Protein AF-A0A6G3Z2T0-F1 (afdb_monomer)

Sequence (104 aa):
MGKCSVTSACRIPDCELWPSSSKLNPRVPSSVGLSKFDLRPAGIIQSFKLQDLPLQRGGRFYQETAAYGHFGRTDLDLPWEKTDKTEQLKQAIQGQSSAQPLSV

Mean predicted aligned error: 13.95 Å

Secondary structure (DSSP, 8-state):
--------------S---TT-SS------HHHHHHH---SHHHHHHHHTTTHHHHHTTT-HHHHHHSS-SSS-SSS--TTS--TTHHHHHHHHHHGGG------

Radius of gyration: 23.3 Å; Cα contacts (8 Å, |Δi|>4): 28; chains: 1; bounding box: 66×40×63 Å

Foldseek 3Di:
DDDDDPDDDPPVPDPDDPPPPPDDDPPQPPVLVPVPADPDPVRVCVQQVVVVVCVVVVNCLVVVCVPPHNDDDPVDPGSVNDPPCVVVSVVSRVVVVPPDPDDD

Solvent-accessible surface area (backbone atoms only — not comparable to full-atom values): 7239 Å² total; per-residue (Å²): 141,82,8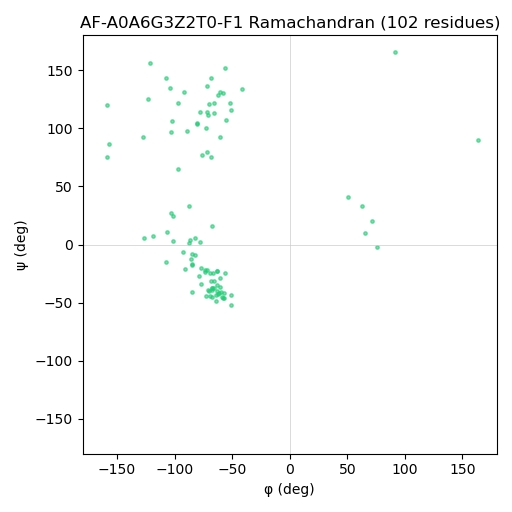5,82,76,94,76,75,82,86,66,75,74,70,94,78,76,81,92,75,74,90,80,76,78,81,84,71,62,73,69,62,62,59,76,78,44,61,82,48,73,70,43,43,38,61,74,55,34,64,72,56,49,28,67,77,51,76,65,44,52,67,62,63,38,73,50,96,53,84,68,96,59,84,90,48,96,51,69,84,80,56,70,81,62,52,62,63,50,52,49,58,58,59,66,63,76,67,74,70,83,86,85,125

Structure (mmCIF, N/CA/C/O backbone):
data_AF-A0A6G3Z2T0-F1
#
_entry.id   AF-A0A6G3Z2T0-F1
#
loop_
_atom_site.group_PDB
_atom_site.id
_atom_site.type_symbol
_atom_site.label_atom_id
_atom_site.label_alt_id
_atom_site.label_comp_id
_atom_site.label_asym_id
_atom_site.label_entity_id
_atom_site.label_seq_id
_atom_site.pdbx_PDB_ins_code
_atom_site.Cartn_x
_atom_site.Cartn_y
_atom_site.Cartn_z
_atom_site.occupancy
_atom_site.B_iso_or_equiv
_atom_site.auth_seq_id
_atom_site.auth_comp_id
_atom_site.auth_asym_id
_atom_site.auth_atom_id
_atom_site.pdbx_PDB_model_num
ATOM 1 N N . MET A 1 1 ? 49.340 27.152 -4.187 1.00 38.84 1 MET A N 1
ATOM 2 C CA . MET A 1 1 ? 49.225 25.757 -3.705 1.00 38.84 1 MET A CA 1
ATOM 3 C C . MET A 1 1 ? 48.872 25.776 -2.219 1.00 38.84 1 MET A C 1
ATOM 5 O O . MET A 1 1 ? 49.765 25.777 -1.383 1.00 38.84 1 MET A O 1
ATOM 9 N N . GLY A 1 2 ? 47.583 25.888 -1.888 1.00 44.91 2 GLY A N 1
ATOM 10 C CA . GLY A 1 2 ? 47.095 25.847 -0.505 1.00 44.91 2 GLY A CA 1
ATOM 11 C C . GLY A 1 2 ? 46.607 24.439 -0.186 1.00 44.91 2 GLY A C 1
ATOM 12 O O . GLY A 1 2 ? 45.770 23.907 -0.908 1.00 44.91 2 GLY A O 1
ATOM 13 N N . LYS A 1 3 ? 47.183 23.809 0.836 1.00 49.25 3 LYS A N 1
ATOM 14 C CA . LYS A 1 3 ? 46.849 22.445 1.252 1.00 49.25 3 LYS A CA 1
ATOM 15 C C . LYS A 1 3 ? 45.538 22.485 2.045 1.00 49.25 3 LYS A C 1
ATOM 17 O O . LYS A 1 3 ? 45.507 23.064 3.125 1.00 49.25 3 LYS A O 1
ATOM 22 N N . CYS A 1 4 ? 44.472 21.879 1.526 1.00 41.91 4 CYS A N 1
ATOM 23 C CA . CYS A 1 4 ? 43.297 21.560 2.336 1.00 41.91 4 CYS A CA 1
ATOM 24 C C . CYS A 1 4 ? 43.662 20.421 3.296 1.00 41.91 4 CYS A C 1
ATOM 26 O O . CYS A 1 4 ? 43.909 19.297 2.860 1.00 41.91 4 CYS A O 1
ATOM 28 N N . SER A 1 5 ? 43.718 20.719 4.595 1.00 51.31 5 SER A N 1
ATOM 29 C CA . SER A 1 5 ? 43.849 19.709 5.646 1.00 51.31 5 SER A CA 1
ATOM 30 C C . SER A 1 5 ? 42.562 18.899 5.761 1.00 51.31 5 SER A C 1
ATOM 32 O O . SER A 1 5 ? 41.493 19.436 6.051 1.00 51.31 5 SER A O 1
ATOM 34 N N . VAL A 1 6 ? 42.688 17.590 5.563 1.00 54.78 6 VAL A N 1
ATOM 35 C CA . VAL A 1 6 ? 41.672 16.580 5.868 1.00 54.78 6 VAL A CA 1
ATOM 36 C C . VAL A 1 6 ? 41.582 16.437 7.390 1.00 54.78 6 VAL A C 1
ATOM 38 O O . VAL A 1 6 ? 42.167 15.535 7.970 1.00 54.78 6 VAL A O 1
ATOM 41 N N . THR A 1 7 ? 40.886 17.358 8.053 1.00 52.75 7 THR A N 1
ATOM 42 C CA . THR A 1 7 ? 40.467 17.214 9.457 1.00 52.75 7 THR A CA 1
ATOM 43 C C . THR A 1 7 ? 39.270 18.115 9.720 1.00 52.75 7 THR A C 1
ATOM 45 O O . THR A 1 7 ? 39.410 19.244 10.175 1.00 52.75 7 THR A O 1
ATOM 48 N N . SER A 1 8 ? 38.075 17.611 9.443 1.00 52.28 8 SER A N 1
ATOM 49 C CA . SER A 1 8 ? 36.910 17.921 10.265 1.00 52.28 8 SER A CA 1
ATOM 50 C C . SER A 1 8 ? 35.880 16.832 10.030 1.00 52.28 8 SER A C 1
ATOM 52 O O . SER A 1 8 ? 35.492 16.558 8.896 1.00 52.28 8 SER A O 1
ATOM 54 N N . ALA A 1 9 ? 35.525 16.148 11.108 1.00 46.69 9 ALA A N 1
ATOM 55 C CA . ALA A 1 9 ? 34.569 15.067 11.113 1.00 46.69 9 ALA A CA 1
ATOM 56 C C . ALA A 1 9 ? 33.271 15.511 10.429 1.00 46.69 9 ALA A C 1
ATOM 58 O O . ALA A 1 9 ? 32.605 16.438 10.890 1.00 46.69 9 ALA A O 1
ATOM 59 N N . CYS A 1 10 ? 32.870 14.797 9.378 1.00 43.84 10 CYS A N 1
ATOM 60 C CA . CYS A 1 10 ? 31.464 14.719 9.008 1.00 43.84 10 CYS A CA 1
ATOM 61 C C . CYS A 1 10 ? 30.775 13.921 10.126 1.00 43.84 10 CYS A C 1
ATOM 63 O O . CYS A 1 10 ? 30.541 12.720 10.021 1.00 43.84 10 CYS A O 1
ATOM 65 N N . ARG A 1 11 ? 30.576 14.567 11.278 1.00 51.47 11 ARG A N 1
ATOM 66 C CA . ARG A 1 11 ? 29.734 14.047 12.344 1.00 51.47 11 ARG A CA 1
ATOM 67 C C . ARG A 1 11 ? 28.324 14.222 11.810 1.00 51.47 11 ARG A C 1
ATOM 69 O O . ARG A 1 11 ? 27.821 15.340 11.774 1.00 51.47 11 ARG A O 1
ATOM 76 N N . ILE A 1 12 ? 27.746 13.136 11.308 1.00 54.31 12 ILE A N 1
ATOM 77 C CA . ILE A 1 12 ? 26.308 13.065 11.063 1.00 54.31 12 ILE A CA 1
ATOM 78 C C . ILE A 1 12 ? 25.659 13.513 12.381 1.00 54.31 12 ILE A C 1
ATOM 80 O O . ILE A 1 12 ? 25.941 12.881 13.404 1.00 54.31 12 ILE A O 1
ATOM 84 N N . PRO A 1 13 ? 24.919 14.636 12.422 1.00 52.88 13 PRO A N 1
ATOM 85 C CA . PRO A 1 13 ? 24.202 14.993 13.628 1.00 52.88 13 PRO A CA 1
ATOM 86 C C . PRO A 1 13 ? 23.218 13.863 13.923 1.00 52.88 13 PRO A C 1
ATOM 88 O O . PRO A 1 13 ? 22.537 13.365 13.025 1.00 52.88 13 PRO A O 1
ATOM 91 N N . ASP A 1 14 ? 23.247 13.431 15.179 1.00 48.34 14 ASP A N 1
ATOM 92 C CA . ASP A 1 14 ? 22.368 12.432 15.764 1.00 48.34 14 ASP A CA 1
ATOM 93 C C . ASP A 1 14 ? 20.927 12.651 15.278 1.00 48.34 14 ASP A C 1
ATOM 95 O O . ASP A 1 14 ? 20.449 13.787 15.239 1.00 48.34 14 ASP A O 1
ATOM 99 N N . CYS A 1 15 ? 20.244 11.580 14.868 1.00 47.09 15 CYS A N 1
ATOM 100 C CA . CYS A 1 15 ? 18.880 11.607 14.316 1.00 47.09 15 CYS A CA 1
ATOM 101 C C . CYS A 1 15 ? 17.808 12.017 15.347 1.00 47.09 15 CYS A C 1
ATOM 103 O O . CYS A 1 15 ? 16.614 11.811 15.130 1.00 47.09 15 CYS A O 1
ATOM 105 N N . GLU A 1 16 ? 18.212 12.603 16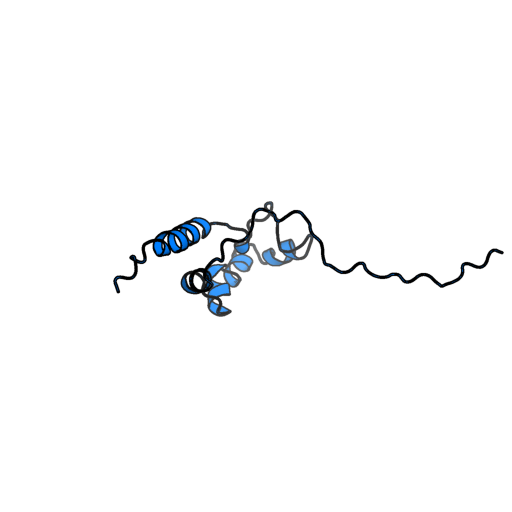.465 1.00 57.88 16 GLU A N 1
ATOM 106 C CA . GLU A 1 16 ? 17.339 13.086 17.511 1.00 57.88 16 GLU A CA 1
ATOM 107 C C . GLU A 1 16 ? 17.224 14.599 17.413 1.00 57.88 16 GLU A C 1
ATOM 109 O O . GLU A 1 16 ? 18.082 15.335 17.887 1.00 57.88 16 GLU A O 1
ATOM 114 N N . LEU A 1 17 ? 16.152 15.049 16.759 1.00 50.62 17 LEU A N 1
ATOM 115 C CA . LEU A 1 17 ? 15.266 16.130 17.209 1.00 50.62 17 LEU A CA 1
ATOM 116 C C . LEU A 1 17 ? 14.434 16.601 16.013 1.00 50.62 17 LEU A C 1
ATOM 118 O O . LEU A 1 17 ? 14.798 17.529 15.296 1.00 50.62 17 LEU A O 1
ATOM 122 N N . TRP A 1 18 ? 13.268 15.981 15.830 1.00 41.06 18 TRP A N 1
ATOM 123 C CA . TRP A 1 18 ? 12.125 16.635 15.194 1.00 41.06 18 TRP A CA 1
ATOM 124 C C . TRP A 1 18 ? 11.317 17.329 16.305 1.00 41.06 18 TRP A C 1
ATOM 126 O O . TRP A 1 18 ? 10.526 16.667 16.982 1.00 41.06 18 TRP A O 1
ATOM 136 N N . PRO A 1 19 ? 11.483 18.641 16.562 1.00 48.94 19 PRO A N 1
ATOM 137 C CA . PRO A 1 19 ? 10.961 19.274 17.770 1.00 48.94 19 PRO A CA 1
ATOM 138 C C . PRO A 1 19 ? 9.508 19.760 17.609 1.00 48.94 19 PRO A C 1
ATOM 140 O O . PRO A 1 19 ? 9.124 20.773 18.183 1.00 48.94 19 PRO A O 1
ATOM 143 N N . SER A 1 20 ? 8.677 19.065 16.822 1.00 54.94 20 SER A N 1
ATOM 144 C CA . SER A 1 20 ? 7.318 19.532 16.483 1.00 54.94 20 SER A CA 1
ATOM 145 C C . SER A 1 20 ? 6.169 18.616 16.934 1.00 54.94 20 SER A C 1
ATOM 147 O O . SER A 1 20 ? 5.011 18.873 16.615 1.00 54.94 20 SER A O 1
ATOM 149 N N . SER A 1 21 ? 6.424 17.559 17.710 1.00 55.41 21 SER A N 1
ATOM 150 C CA . SER A 1 21 ? 5.348 16.654 18.152 1.00 55.41 21 SER A CA 1
ATOM 151 C C . SER A 1 21 ? 4.832 16.988 19.557 1.00 55.41 21 SER A C 1
ATOM 153 O O . SER A 1 21 ? 4.958 16.203 20.488 1.00 55.41 21 SER A O 1
ATOM 155 N N . SER A 1 22 ? 4.226 18.163 19.736 1.00 52.12 22 SER A N 1
ATOM 156 C CA . SER A 1 22 ? 3.532 18.521 20.989 1.00 52.12 22 SER A CA 1
ATOM 157 C C . SER A 1 22 ? 2.097 17.974 21.074 1.00 52.12 22 SER A C 1
ATOM 159 O O . SER A 1 22 ? 1.370 18.290 22.012 1.00 52.12 22 SER A O 1
ATOM 161 N N . LYS A 1 23 ? 1.661 17.159 20.100 1.00 59.56 23 LYS A N 1
ATOM 162 C CA . LYS A 1 23 ? 0.260 16.708 19.976 1.00 59.56 23 LYS A CA 1
ATOM 163 C C . LYS A 1 23 ? 0.042 15.200 19.875 1.00 59.56 23 LYS A C 1
ATOM 165 O O . LYS A 1 23 ? -1.096 14.787 19.681 1.00 59.56 23 LYS A O 1
ATOM 170 N N . LEU A 1 24 ? 1.066 14.360 20.005 1.00 49.84 24 LEU A N 1
ATOM 171 C CA . LEU A 1 24 ? 0.896 12.930 19.737 1.00 49.84 24 LEU A CA 1
ATOM 172 C C . LEU A 1 24 ? 1.382 12.070 20.898 1.00 49.84 24 LEU A C 1
ATOM 174 O O . LEU A 1 24 ? 2.540 11.673 20.926 1.00 49.84 24 LEU A O 1
ATOM 178 N N . ASN A 1 25 ? 0.467 11.726 21.809 1.00 55.22 25 ASN A N 1
ATOM 179 C CA . ASN A 1 25 ? 0.430 10.363 22.3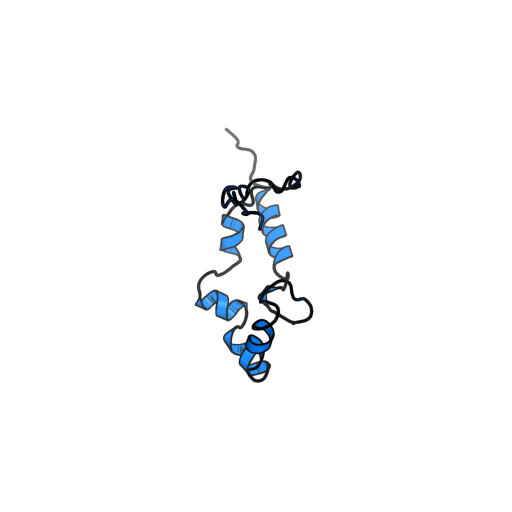42 1.00 55.22 25 ASN A CA 1
ATOM 180 C C . ASN A 1 25 ? -0.934 9.989 22.953 1.00 55.22 25 ASN A C 1
ATOM 182 O O . ASN A 1 25 ? -1.059 9.879 24.174 1.00 55.22 25 ASN A O 1
ATOM 186 N N . PRO A 1 26 ? -1.973 9.711 22.152 1.00 59.69 26 PRO A N 1
ATOM 187 C CA . PRO A 1 26 ? -2.874 8.649 22.549 1.00 59.69 26 PRO A CA 1
ATOM 188 C C . PRO A 1 26 ? -2.126 7.324 22.355 1.00 59.69 26 PRO A C 1
ATOM 190 O O . PRO A 1 26 ? -1.810 6.945 21.226 1.00 59.69 26 PRO A O 1
ATOM 193 N N . ARG A 1 27 ? -1.839 6.614 23.455 1.00 62.09 27 ARG A N 1
ATOM 194 C CA . ARG A 1 27 ? -1.414 5.208 23.402 1.00 62.09 27 ARG A CA 1
ATOM 195 C C . ARG A 1 27 ? -2.560 4.428 22.756 1.00 62.09 27 ARG A C 1
ATOM 197 O O . ARG A 1 27 ? -3.507 4.039 23.432 1.00 62.09 27 ARG A O 1
ATOM 204 N N . VAL A 1 28 ? -2.515 4.256 21.437 1.00 63.81 28 VAL A N 1
ATOM 205 C CA . VAL A 1 28 ? -3.458 3.388 20.733 1.00 63.81 28 VAL A CA 1
ATOM 206 C C . VAL A 1 28 ? -3.173 1.962 21.198 1.00 63.81 28 VAL A C 1
ATOM 208 O O . VAL A 1 28 ? -2.029 1.511 21.079 1.00 63.81 28 VAL A O 1
ATOM 211 N N . PRO A 1 29 ? -4.157 1.251 21.769 1.00 63.41 29 PRO A N 1
ATOM 212 C CA . PRO A 1 29 ? -3.933 -0.114 22.205 1.00 63.41 29 PRO A CA 1
ATOM 213 C C . PRO A 1 29 ? -3.571 -0.976 20.992 1.00 63.41 29 PRO A C 1
ATOM 215 O O . PRO A 1 29 ? -4.269 -0.978 19.976 1.00 63.41 29 PRO A O 1
ATOM 218 N N . SER A 1 30 ? -2.467 -1.718 21.101 1.00 62.25 30 SER A N 1
ATOM 219 C CA . SER A 1 30 ? -1.940 -2.587 20.037 1.00 62.25 30 SER A CA 1
ATOM 220 C C . SER A 1 30 ? -2.958 -3.627 19.550 1.00 62.25 30 SER A C 1
ATOM 222 O O . SER A 1 30 ? -2.908 -4.061 18.400 1.00 62.25 30 SER A O 1
ATOM 224 N N . SER A 1 31 ? -3.929 -3.980 20.395 1.00 61.00 31 SER A N 1
ATOM 225 C CA . SER A 1 31 ? -5.022 -4.906 20.086 1.00 61.00 31 SER A CA 1
ATOM 226 C C . SER A 1 31 ? -6.003 -4.386 19.024 1.00 61.00 31 SER A C 1
ATOM 228 O O . SER A 1 31 ? -6.626 -5.187 18.321 1.00 61.00 31 SER A O 1
ATOM 230 N N . VAL A 1 32 ? -6.124 -3.066 18.841 1.00 68.00 32 VAL A N 1
ATOM 231 C CA . VAL A 1 32 ? -7.035 -2.486 17.838 1.00 68.00 32 VAL A CA 1
ATOM 232 C C . VAL A 1 32 ? -6.525 -2.738 16.418 1.00 68.00 32 VAL A C 1
ATOM 234 O O . VAL A 1 32 ? -7.315 -3.081 15.540 1.00 68.00 32 VAL A O 1
ATOM 237 N N . GLY A 1 33 ? -5.210 -2.646 16.197 1.00 66.25 33 GLY A N 1
ATOM 238 C CA . GLY A 1 33 ? -4.609 -2.856 14.876 1.00 66.25 33 GLY A CA 1
ATOM 239 C C . GLY A 1 33 ? -4.715 -4.302 14.384 1.00 66.25 33 GLY A C 1
ATOM 240 O O . GLY A 1 33 ? -5.013 -4.538 13.219 1.00 66.25 33 GLY A O 1
ATOM 241 N N . LEU A 1 34 ? -4.539 -5.282 15.272 1.00 70.06 34 LEU A N 1
ATOM 242 C CA . LEU A 1 34 ? -4.512 -6.701 14.891 1.00 70.06 34 LEU A CA 1
ATOM 243 C C . LEU A 1 34 ? -5.902 -7.312 14.666 1.00 70.06 34 LEU A C 1
ATOM 245 O O . LEU A 1 34 ? -6.039 -8.258 13.901 1.00 70.06 34 LEU A O 1
ATOM 249 N N . SER A 1 35 ? -6.947 -6.788 15.312 1.00 73.94 35 SER A N 1
ATOM 250 C CA . SER A 1 35 ? -8.303 -7.352 15.197 1.00 73.94 35 SER A CA 1
ATOM 251 C C . SER A 1 35 ? -9.016 -7.003 13.885 1.00 73.94 35 SER A C 1
ATOM 253 O O . SER A 1 35 ? -9.972 -7.678 13.506 1.00 73.94 35 SER A O 1
ATOM 255 N N . LYS A 1 36 ? -8.578 -5.944 13.193 1.00 79.44 36 LYS A N 1
ATOM 256 C CA . LYS A 1 36 ? -9.212 -5.446 11.959 1.00 79.44 36 LYS A CA 1
ATOM 257 C C . LYS A 1 36 ? -8.410 -5.738 10.691 1.00 79.44 36 LYS A C 1
ATOM 259 O O . LYS A 1 36 ? -8.961 -5.636 9.596 1.00 79.44 36 LYS A O 1
ATOM 264 N N . PHE A 1 37 ? -7.137 -6.106 10.821 1.00 85.25 37 PHE A N 1
ATOM 265 C CA . PHE A 1 37 ? -6.239 -6.344 9.696 1.00 85.25 37 PHE A CA 1
ATOM 266 C C . PHE A 1 37 ? -5.652 -7.753 9.760 1.00 85.25 37 PHE A C 1
ATOM 268 O O . PHE A 1 37 ? -5.023 -8.125 10.748 1.00 85.25 37 PHE A O 1
ATOM 275 N N . ASP A 1 38 ? -5.809 -8.522 8.679 1.00 89.38 38 ASP A N 1
ATOM 276 C CA . ASP A 1 38 ? -5.087 -9.783 8.511 1.00 89.38 38 ASP A CA 1
ATOM 277 C C . ASP A 1 38 ? -3.665 -9.486 8.018 1.00 89.38 38 ASP A C 1
ATOM 279 O O . ASP A 1 38 ? -3.453 -9.137 6.856 1.00 89.38 38 ASP A O 1
ATOM 283 N N . LEU A 1 39 ? -2.693 -9.597 8.925 1.00 89.00 39 LEU A N 1
ATOM 284 C CA . LEU A 1 39 ? -1.278 -9.344 8.639 1.00 89.00 39 LEU A CA 1
ATOM 285 C C . LEU A 1 39 ? -0.538 -10.574 8.095 1.00 89.00 39 LEU A C 1
ATOM 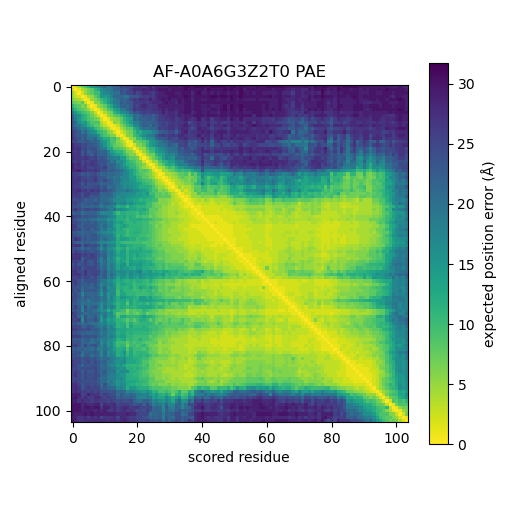287 O O . LEU A 1 39 ? 0.673 -10.518 7.877 1.00 89.00 39 LEU A O 1
ATOM 291 N N . ARG A 1 40 ? -1.225 -11.701 7.865 1.00 92.06 40 ARG A N 1
ATOM 292 C CA . ARG A 1 40 ? -0.607 -12.851 7.195 1.00 92.06 40 ARG A CA 1
ATOM 293 C C . ARG A 1 40 ? -0.327 -12.480 5.736 1.00 92.06 40 ARG A C 1
ATOM 295 O O . ARG A 1 40 ? -1.178 -11.844 5.116 1.00 92.06 40 ARG A O 1
ATOM 302 N N . PRO A 1 41 ? 0.782 -12.937 5.126 1.00 92.81 41 PRO A N 1
ATOM 303 C CA . PRO A 1 41 ? 1.097 -12.617 3.731 1.00 92.81 41 PRO A CA 1
ATOM 304 C C . PRO A 1 41 ? -0.060 -12.901 2.760 1.00 92.81 41 PRO A C 1
ATOM 306 O O . PRO A 1 41 ? -0.396 -12.060 1.930 1.00 92.81 41 PRO A O 1
ATOM 309 N N . ALA A 1 42 ? -0.736 -14.044 2.919 1.00 93.50 42 ALA A N 1
ATOM 310 C CA . ALA A 1 42 ? -1.914 -14.390 2.123 1.00 93.50 42 ALA A CA 1
ATOM 311 C C . ALA A 1 42 ? -3.093 -13.418 2.340 1.00 93.50 42 ALA A C 1
ATOM 313 O O . ALA A 1 42 ? -3.754 -13.025 1.380 1.00 93.50 42 ALA A O 1
ATOM 314 N N . GLY A 1 43 ? -3.325 -12.990 3.585 1.00 92.88 43 GLY A N 1
ATOM 315 C CA . GLY A 1 43 ? -4.369 -12.026 3.939 1.00 92.88 43 GLY A CA 1
ATOM 316 C C . GLY A 1 43 ? -4.098 -10.628 3.384 1.00 92.88 43 GLY A C 1
ATOM 317 O O . GLY A 1 43 ? -5.016 -9.973 2.892 1.00 92.88 43 GLY A O 1
ATOM 318 N N . ILE A 1 44 ? -2.834 -10.199 3.369 1.00 92.75 44 ILE A N 1
ATOM 319 C CA . ILE A 1 44 ? -2.399 -8.932 2.762 1.00 92.75 44 ILE A CA 1
ATOM 320 C C . ILE A 1 44 ? -2.638 -8.957 1.249 1.00 92.75 44 ILE A C 1
ATOM 322 O O . ILE A 1 44 ? -3.238 -8.029 0.703 1.00 92.75 44 ILE A O 1
ATOM 326 N N . ILE A 1 45 ? -2.218 -10.034 0.576 1.00 93.00 45 ILE A N 1
ATOM 327 C CA . ILE A 1 45 ? -2.410 -10.207 -0.870 1.00 93.00 45 ILE A CA 1
ATOM 328 C C . ILE A 1 45 ? -3.893 -10.117 -1.233 1.00 93.00 45 ILE A C 1
ATOM 330 O O . ILE A 1 45 ? -4.243 -9.406 -2.176 1.00 93.00 45 ILE A O 1
ATOM 334 N N . GLN A 1 46 ? -4.752 -10.796 -0.471 1.00 92.69 46 GLN A N 1
ATOM 335 C CA . GLN A 1 46 ? -6.196 -10.781 -0.687 1.00 92.69 46 GLN A CA 1
ATOM 336 C C . GLN A 1 46 ? -6.806 -9.404 -0.391 1.00 92.69 46 GLN A C 1
ATOM 338 O O . GLN A 1 46 ? -7.595 -8.897 -1.186 1.00 92.69 46 GLN A O 1
ATOM 343 N N . SER A 1 47 ? -6.416 -8.777 0.722 1.00 91.56 47 SER A N 1
ATOM 344 C CA . SER A 1 47 ? -6.948 -7.480 1.158 1.00 91.56 47 SER A CA 1
ATOM 345 C C . SER A 1 47 ? -6.698 -6.375 0.135 1.00 91.56 47 SER A C 1
ATOM 347 O O . SER A 1 47 ? -7.578 -5.554 -0.108 1.00 91.56 47 SER A O 1
ATOM 349 N N . PHE A 1 48 ? -5.511 -6.363 -0.473 1.00 92.06 48 PHE A N 1
ATOM 350 C CA . PHE A 1 48 ? -5.123 -5.350 -1.455 1.00 92.06 48 PHE A CA 1
ATOM 351 C C . PHE A 1 48 ? -5.229 -5.830 -2.906 1.00 92.06 48 PHE A C 1
ATOM 353 O O . PHE A 1 48 ? -4.876 -5.078 -3.810 1.00 92.06 48 PHE A O 1
ATOM 360 N N . LYS A 1 49 ? -5.710 -7.059 -3.147 1.00 92.06 49 LYS A N 1
ATOM 361 C CA . LYS A 1 49 ? -5.840 -7.668 -4.484 1.00 92.06 49 LYS A CA 1
ATOM 362 C C . LYS A 1 49 ? -4.553 -7.584 -5.313 1.00 92.06 49 LYS A C 1
ATOM 364 O O . LYS A 1 49 ? -4.577 -7.316 -6.512 1.00 92.06 49 LYS A O 1
ATOM 369 N N . LEU A 1 50 ? -3.409 -7.817 -4.671 1.00 91.25 50 LEU A N 1
ATOM 370 C CA . LEU A 1 50 ? -2.083 -7.603 -5.272 1.00 91.25 50 LEU A CA 1
ATOM 371 C C . LEU A 1 50 ? -1.812 -8.505 -6.486 1.00 91.25 50 LEU A C 1
ATOM 373 O O . LEU A 1 50 ? -0.974 -8.177 -7.325 1.00 91.25 50 LEU A O 1
ATOM 377 N N . GLN A 1 51 ? -2.514 -9.634 -6.579 1.00 90.31 51 GLN A N 1
ATOM 378 C CA . GLN A 1 51 ? -2.445 -10.531 -7.730 1.00 90.31 51 GLN A CA 1
ATOM 379 C C . GLN A 1 51 ? -3.388 -10.090 -8.851 1.00 90.31 51 GLN A C 1
ATOM 381 O O . GLN A 1 51 ? -2.973 -10.092 -10.001 1.00 90.31 51 GLN A O 1
ATOM 386 N N . ASP A 1 52 ? -4.604 -9.638 -8.535 1.00 90.31 52 ASP A N 1
ATOM 387 C CA . ASP A 1 52 ? -5.609 -9.289 -9.548 1.00 90.31 52 ASP A CA 1
ATOM 388 C C . ASP A 1 52 ? -5.347 -7.931 -10.213 1.00 90.31 52 ASP A C 1
ATOM 390 O O . ASP A 1 52 ? -5.627 -7.749 -11.397 1.00 90.31 52 ASP A O 1
ATOM 394 N N . LEU A 1 53 ? -4.797 -6.961 -9.475 1.00 89.62 53 LEU A N 1
ATOM 395 C CA . LEU A 1 53 ? -4.554 -5.603 -9.976 1.00 89.62 53 LEU A CA 1
ATOM 396 C C . LEU A 1 53 ? -3.631 -5.557 -11.209 1.00 89.62 53 LEU A C 1
ATOM 398 O O . LEU A 1 53 ? -3.976 -4.868 -12.175 1.00 89.62 53 LEU A O 1
ATOM 402 N N . PRO A 1 54 ? -2.503 -6.294 -11.249 1.00 88.50 54 PRO A N 1
ATOM 403 C CA . PRO A 1 54 ? -1.709 -6.440 -12.463 1.00 88.50 54 PRO A CA 1
ATOM 404 C C . PRO A 1 54 ? -2.506 -7.009 -13.635 1.00 88.50 54 PRO A C 1
ATOM 406 O O . PRO A 1 54 ? -2.361 -6.501 -14.742 1.00 88.50 54 PRO A O 1
ATOM 409 N N . LEU A 1 55 ? -3.362 -8.015 -13.416 1.00 88.94 55 LEU A N 1
ATOM 410 C CA . LEU A 1 55 ? -4.169 -8.607 -14.488 1.00 88.94 55 LEU A CA 1
ATOM 411 C C . LEU A 1 55 ? -5.158 -7.581 -15.057 1.00 88.94 55 LEU A C 1
ATOM 413 O O . LEU A 1 55 ? -5.276 -7.441 -16.271 1.00 88.94 55 LEU A O 1
ATOM 41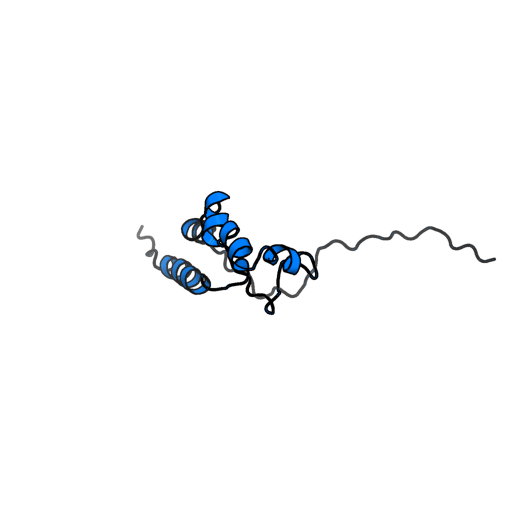7 N N . GLN A 1 56 ? -5.816 -6.813 -14.188 1.00 87.25 56 GLN A N 1
ATOM 418 C CA . GLN A 1 56 ? -6.783 -5.785 -14.587 1.00 87.25 56 GLN A CA 1
ATOM 419 C C . GLN A 1 56 ? -6.136 -4.589 -15.300 1.00 87.25 56 GLN A C 1
ATOM 421 O O . GLN A 1 56 ? -6.758 -3.980 -16.166 1.00 87.25 56 GLN A O 1
ATOM 426 N N . ARG A 1 57 ? -4.887 -4.250 -14.958 1.00 85.75 57 ARG A N 1
ATOM 427 C CA . ARG A 1 57 ? -4.146 -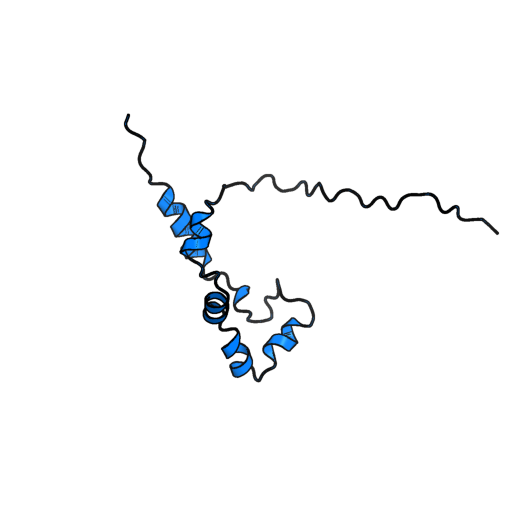3.102 -15.514 1.00 85.75 57 ARG A CA 1
ATOM 428 C C . ARG A 1 57 ? -3.127 -3.494 -16.589 1.00 85.75 57 ARG A C 1
ATOM 430 O O . ARG A 1 57 ? -2.139 -2.790 -16.798 1.00 85.75 57 ARG A O 1
ATOM 437 N N . GLY A 1 58 ? -3.332 -4.632 -17.254 1.00 85.06 58 GLY A N 1
ATOM 438 C CA . GLY A 1 58 ? -2.508 -5.059 -18.392 1.00 85.06 58 GLY A CA 1
ATOM 439 C C . GLY A 1 58 ? -1.032 -5.301 -18.049 1.00 85.06 58 GLY A C 1
ATOM 440 O O . GLY A 1 58 ? -0.150 -5.001 -18.846 1.00 85.06 58 GLY A O 1
ATOM 441 N N . GLY A 1 59 ? -0.747 -5.774 -16.836 1.00 84.94 59 GLY A N 1
ATOM 442 C CA . GLY A 1 59 ? 0.592 -6.103 -16.343 1.00 84.94 59 GLY A CA 1
ATOM 443 C C . GLY A 1 59 ? 1.463 -4.902 -15.962 1.00 84.94 59 GLY A C 1
ATOM 444 O O . GLY A 1 59 ? 2.578 -5.095 -15.481 1.00 84.94 59 GLY A O 1
ATOM 445 N N . ARG A 1 60 ? 0.982 -3.664 -16.134 1.00 85.06 60 ARG A N 1
ATOM 446 C CA . ARG A 1 60 ? 1.805 -2.453 -15.942 1.00 85.06 60 ARG A CA 1
ATOM 447 C C . ARG A 1 60 ? 1.751 -1.844 -14.544 1.00 85.06 60 ARG A C 1
ATOM 449 O O . ARG A 1 60 ? 2.539 -0.957 -14.245 1.00 85.06 60 ARG A O 1
ATOM 456 N N . PHE A 1 61 ? 0.896 -2.359 -13.662 1.00 89.56 61 PHE A N 1
ATOM 457 C CA . PHE A 1 61 ? 0.677 -1.811 -12.318 1.00 89.56 61 PHE A CA 1
ATOM 458 C C . PHE A 1 61 ? 1.973 -1.577 -11.516 1.00 89.56 61 PHE A C 1
ATOM 460 O O . PHE A 1 61 ? 2.223 -0.472 -11.044 1.00 89.56 61 PHE A O 1
ATOM 467 N N . TYR A 1 62 ? 2.843 -2.585 -11.404 1.00 90.56 62 TYR A N 1
ATOM 468 C CA . TYR A 1 62 ? 4.082 -2.446 -10.627 1.00 90.56 62 TYR A CA 1
ATOM 469 C C . TYR A 1 62 ? 5.144 -1.577 -11.315 1.00 90.56 62 TYR A C 1
ATOM 471 O O . TYR A 1 62 ? 5.999 -1.012 -10.634 1.00 90.56 62 TYR A O 1
ATOM 479 N N . GLN A 1 63 ? 5.068 -1.410 -12.641 1.00 90.19 63 GLN A N 1
ATOM 480 C CA . GLN A 1 63 ? 5.981 -0.535 -13.384 1.00 90.19 63 GLN A CA 1
ATOM 481 C C . GLN A 1 63 ? 5.748 0.936 -13.021 1.00 90.19 63 GLN A C 1
ATOM 483 O O . GLN A 1 63 ? 6.705 1.687 -12.868 1.00 90.19 63 GLN A O 1
ATOM 488 N N . GLU A 1 64 ? 4.491 1.331 -12.806 1.00 87.31 64 GLU A N 1
ATOM 489 C CA . GLU A 1 64 ? 4.130 2.704 -12.425 1.00 87.31 64 GLU A CA 1
ATOM 490 C C . GLU A 1 64 ? 4.661 3.089 -11.038 1.00 87.31 64 GLU A C 1
ATOM 492 O O . GLU A 1 64 ? 5.001 4.250 -10.813 1.00 87.31 64 GLU A O 1
ATOM 497 N N . THR A 1 65 ? 4.769 2.112 -10.129 1.00 89.50 65 THR A N 1
ATOM 498 C CA . THR A 1 65 ? 5.311 2.304 -8.771 1.00 89.50 65 THR A CA 1
ATOM 499 C C . THR A 1 65 ? 6.837 2.211 -8.694 1.00 89.50 65 THR A C 1
ATOM 501 O O . THR A 1 65 ? 7.424 2.642 -7.707 1.00 89.50 65 THR A O 1
ATOM 504 N N . ALA A 1 66 ? 7.494 1.654 -9.720 1.00 89.94 66 ALA A N 1
ATOM 505 C CA . ALA A 1 66 ? 8.952 1.515 -9.757 1.00 89.94 66 ALA A CA 1
ATOM 506 C C . ALA A 1 66 ? 9.667 2.863 -9.971 1.00 89.94 66 ALA A C 1
ATOM 508 O O . ALA A 1 66 ? 10.835 3.010 -9.615 1.00 89.94 66 ALA A O 1
ATOM 509 N N . ALA A 1 67 ? 8.960 3.852 -10.526 1.00 88.56 67 ALA A N 1
ATOM 510 C CA . ALA A 1 67 ? 9.424 5.225 -10.654 1.00 88.56 67 ALA A CA 1
ATOM 511 C C . ALA A 1 67 ? 8.682 6.134 -9.664 1.00 88.56 67 ALA A C 1
ATOM 513 O O . ALA A 1 67 ? 7.482 5.983 -9.438 1.00 88.56 67 ALA A O 1
ATOM 514 N N . TYR A 1 68 ? 9.398 7.111 -9.102 1.00 86.12 68 TYR A N 1
ATOM 515 C CA . TYR A 1 68 ? 8.853 8.127 -8.188 1.00 86.12 68 TYR A CA 1
ATOM 516 C C . TYR A 1 68 ? 8.337 7.602 -6.833 1.00 86.12 68 TYR A C 1
ATOM 518 O O . TYR A 1 68 ? 7.760 8.366 -6.066 1.00 86.12 68 TYR A O 1
ATOM 526 N N . GLY A 1 69 ? 8.607 6.333 -6.507 1.00 89.12 69 GLY A N 1
ATOM 527 C CA . GLY A 1 69 ? 8.344 5.740 -5.196 1.00 89.12 69 GLY A CA 1
ATOM 528 C C . GLY A 1 69 ? 6.977 5.062 -5.057 1.00 89.12 69 GLY A C 1
ATOM 529 O O . GLY A 1 69 ? 6.072 5.229 -5.875 1.00 89.12 69 GLY A O 1
ATOM 530 N N . HIS A 1 70 ? 6.850 4.274 -3.984 1.00 91.31 70 HIS A N 1
ATOM 531 C CA . HIS A 1 70 ? 5.690 3.411 -3.723 1.00 91.31 70 HIS A CA 1
ATOM 532 C C . HIS A 1 70 ? 4.571 4.070 -2.897 1.00 91.31 70 HIS A C 1
ATOM 534 O O . HIS A 1 70 ? 3.437 3.591 -2.937 1.00 91.31 70 HIS A O 1
ATOM 540 N N . PHE A 1 71 ? 4.886 5.129 -2.145 1.00 93.12 71 PHE A N 1
ATOM 541 C CA . PHE A 1 71 ? 4.001 5.744 -1.148 1.00 93.12 71 PHE A CA 1
ATOM 542 C C . PHE A 1 71 ? 3.721 7.214 -1.452 1.00 93.12 71 PHE A C 1
ATOM 544 O O . PHE A 1 71 ? 4.535 7.878 -2.096 1.00 93.12 71 PHE A O 1
ATOM 551 N N . GLY A 1 72 ? 2.597 7.728 -0.944 1.00 88.50 72 GLY A N 1
ATOM 552 C CA . GLY A 1 72 ? 2.257 9.154 -0.998 1.00 88.50 72 GLY A CA 1
ATOM 553 C C . GLY A 1 72 ? 1.882 9.660 -2.391 1.00 88.50 72 GLY A C 1
ATOM 554 O O . GLY A 1 72 ? 1.951 10.859 -2.656 1.00 88.50 72 GLY A O 1
ATOM 555 N N . ARG A 1 73 ? 1.504 8.752 -3.294 1.00 88.56 73 ARG A N 1
ATOM 556 C CA . ARG A 1 73 ? 1.075 9.081 -4.654 1.00 88.56 73 ARG A CA 1
ATOM 557 C C . ARG A 1 73 ? -0.441 9.018 -4.743 1.00 88.56 73 ARG A C 1
ATOM 559 O O . ARG A 1 73 ? -1.009 7.935 -4.796 1.00 88.56 73 ARG A O 1
ATOM 566 N N . THR A 1 74 ? -1.079 10.180 -4.815 1.00 86.44 74 THR A N 1
ATOM 567 C CA . THR A 1 74 ? -2.531 10.299 -5.028 1.00 86.44 74 THR A CA 1
ATOM 568 C C . THR A 1 74 ? -2.922 10.274 -6.504 1.00 86.44 74 THR A C 1
ATOM 570 O O . THR A 1 74 ? -4.097 10.124 -6.819 1.00 86.44 74 THR A O 1
ATOM 573 N N . ASP A 1 75 ? -1.951 10.414 -7.412 1.00 87.44 75 ASP A N 1
ATOM 574 C CA . ASP A 1 75 ? -2.176 10.365 -8.865 1.00 87.44 75 ASP A CA 1
ATOM 575 C C . ASP A 1 75 ? -2.443 8.938 -9.365 1.00 87.44 75 ASP A C 1
ATOM 577 O O . ASP A 1 75 ? -3.045 8.738 -10.417 1.00 87.44 75 ASP A O 1
ATOM 581 N N . LEU A 1 76 ? -1.969 7.937 -8.616 1.00 85.94 76 LEU A N 1
ATOM 582 C CA . LEU A 1 76 ? -2.172 6.523 -8.903 1.00 85.94 76 LEU A CA 1
ATOM 583 C C . LEU A 1 76 ? -3.236 5.963 -7.959 1.00 85.94 76 LEU A C 1
ATOM 585 O O . LEU A 1 76 ? -3.172 6.158 -6.749 1.00 85.94 76 LEU A O 1
ATOM 589 N N . ASP A 1 77 ? -4.183 5.197 -8.497 1.00 86.69 77 ASP A N 1
AT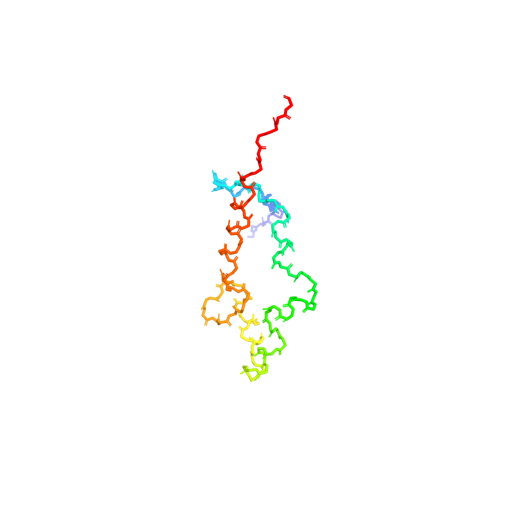OM 590 C CA . ASP A 1 77 ? -5.176 4.491 -7.684 1.00 86.69 77 ASP A CA 1
ATOM 591 C C . ASP A 1 77 ? -4.532 3.253 -7.032 1.00 86.69 77 ASP A C 1
ATOM 593 O O . ASP A 1 77 ? -4.661 2.131 -7.528 1.00 86.69 77 ASP A O 1
ATOM 597 N N . LEU A 1 78 ? -3.751 3.462 -5.970 1.00 91.00 78 LEU A N 1
ATOM 598 C CA . LEU A 1 78 ? -3.079 2.406 -5.211 1.00 91.00 78 LEU A CA 1
ATOM 599 C C . LEU A 1 78 ? -3.970 1.952 -4.046 1.00 91.00 78 LEU A C 1
ATOM 601 O O . LEU A 1 78 ? -4.459 2.783 -3.282 1.00 91.00 78 LEU A O 1
ATOM 605 N N . PRO A 1 79 ? -4.182 0.638 -3.857 1.00 90.94 79 PRO A N 1
ATOM 606 C CA . PRO A 1 79 ? -5.110 0.140 -2.844 1.00 90.94 79 PRO A CA 1
ATOM 607 C C . PRO A 1 79 ? -4.617 0.373 -1.406 1.00 90.94 79 PRO A C 1
ATOM 609 O O . PRO A 1 79 ? -5.439 0.427 -0.500 1.00 90.94 79 PRO A O 1
ATOM 612 N N . TRP A 1 80 ? -3.305 0.511 -1.180 1.00 91.06 80 TRP A N 1
ATOM 613 C CA . TRP A 1 80 ? -2.719 0.713 0.154 1.00 91.06 80 TRP A CA 1
ATOM 614 C C . TRP A 1 80 ? -2.698 2.173 0.617 1.00 91.06 80 TRP A C 1
ATOM 616 O O . TRP A 1 80 ? -2.575 2.420 1.810 1.00 91.06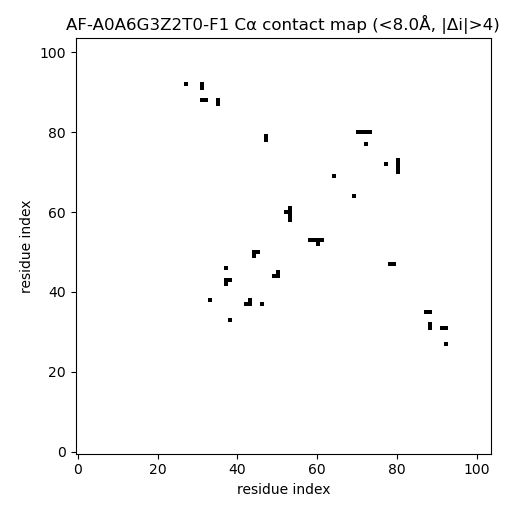 80 TRP A O 1
ATOM 626 N N . GLU A 1 81 ? -2.854 3.129 -0.298 1.00 92.62 81 GLU A N 1
ATOM 627 C CA . GLU A 1 81 ? -2.998 4.553 0.044 1.00 92.62 81 GLU A CA 1
ATOM 628 C C . GLU A 1 81 ? -4.447 4.902 0.433 1.00 92.62 81 GLU A C 1
ATOM 630 O O . GLU A 1 81 ? -4.728 5.998 0.918 1.00 92.62 81 GLU A O 1
ATOM 635 N N . LYS A 1 82 ? -5.395 3.974 0.233 1.00 90.50 82 LYS A N 1
ATOM 636 C CA . LYS A 1 82 ? -6.803 4.186 0.577 1.00 90.50 82 LYS A CA 1
ATOM 637 C C . LYS A 1 82 ? -7.002 4.178 2.091 1.00 90.50 82 LYS A C 1
ATOM 639 O O . LYS A 1 82 ? -6.485 3.334 2.819 1.00 90.50 82 LYS A O 1
ATOM 644 N N . THR A 1 83 ? -7.800 5.133 2.559 1.00 89.50 83 THR A N 1
ATOM 645 C CA . THR A 1 83 ? -8.108 5.357 3.979 1.00 89.50 83 THR A CA 1
ATOM 646 C C . THR A 1 83 ? -9.500 4.847 4.368 1.00 89.50 83 THR A C 1
ATOM 648 O O . THR A 1 83 ? -10.101 5.323 5.334 1.00 89.50 83 THR A O 1
ATOM 651 N N . ASP A 1 84 ? -10.015 3.838 3.663 1.00 88.00 84 ASP A N 1
ATOM 652 C CA . ASP A 1 84 ? -11.349 3.249 3.850 1.00 88.00 84 ASP A CA 1
ATOM 653 C C . ASP A 1 84 ? -11.562 2.648 5.251 1.00 88.00 84 ASP A C 1
ATOM 655 O O . ASP A 1 84 ? -12.666 2.682 5.795 1.00 88.00 84 ASP A O 1
ATOM 659 N N . LYS A 1 85 ? -10.492 2.174 5.897 1.00 84.62 85 LYS A N 1
ATOM 660 C CA . LYS A 1 85 ? -10.550 1.543 7.229 1.00 84.62 85 LYS A CA 1
ATOM 661 C C . LYS A 1 85 ? -10.452 2.528 8.398 1.00 84.62 85 LYS A C 1
ATOM 663 O O . LYS A 1 85 ? -10.497 2.113 9.557 1.00 84.62 85 LYS A O 1
ATOM 668 N N . THR A 1 86 ? -10.360 3.831 8.125 1.00 87.00 86 THR A N 1
ATOM 669 C CA . THR A 1 86 ? -10.217 4.868 9.163 1.00 87.00 86 THR A CA 1
ATOM 670 C C . THR A 1 86 ? -11.410 4.893 10.115 1.00 87.00 86 THR A C 1
ATOM 672 O O . THR A 1 86 ? -11.235 4.999 11.327 1.00 87.00 86 THR A O 1
ATOM 675 N N . GLU A 1 87 ? -12.627 4.765 9.588 1.00 85.88 87 GLU A N 1
ATOM 676 C CA . GLU A 1 87 ? -13.838 4.823 10.410 1.00 85.88 87 GLU A CA 1
ATOM 677 C C . GLU A 1 87 ? -13.974 3.590 11.311 1.00 85.88 87 GLU A C 1
ATOM 679 O O . GLU A 1 87 ? -14.262 3.703 12.500 1.00 85.88 87 GLU A O 1
ATOM 684 N N . GLN A 1 88 ? -13.643 2.410 10.779 1.00 84.75 88 GLN A N 1
ATOM 685 C CA . GLN A 1 88 ? -13.628 1.162 11.545 1.00 84.75 88 GLN A CA 1
ATOM 686 C C . GLN A 1 88 ? -12.635 1.222 12.714 1.00 84.75 88 GLN A C 1
ATOM 688 O O . GLN A 1 88 ? -12.910 0.700 13.796 1.00 84.75 88 GLN A O 1
ATOM 693 N N . LEU A 1 89 ? -11.491 1.879 12.507 1.00 83.31 89 LEU A N 1
ATOM 694 C CA . LEU A 1 89 ? -10.494 2.108 13.548 1.00 83.31 89 LEU A CA 1
ATOM 695 C C . LEU A 1 89 ? -10.987 3.098 14.607 1.00 83.31 89 LEU A C 1
ATOM 697 O O . LEU A 1 89 ? -10.845 2.824 15.798 1.00 83.31 89 LEU A O 1
ATOM 701 N N . LYS A 1 90 ? -11.613 4.212 14.206 1.00 85.25 90 LYS A N 1
ATOM 702 C CA . LYS A 1 90 ? -12.201 5.179 15.149 1.00 85.25 90 LYS A CA 1
ATOM 703 C C . LYS A 1 90 ? -13.244 4.521 16.048 1.00 85.25 90 LYS A C 1
ATOM 705 O O . LYS A 1 90 ? -13.183 4.684 17.264 1.00 85.25 90 LYS A O 1
ATOM 710 N N . GLN A 1 91 ? -14.144 3.729 15.468 1.00 85.81 91 GLN A N 1
ATOM 711 C CA . GLN A 1 91 ? -15.165 2.993 16.215 1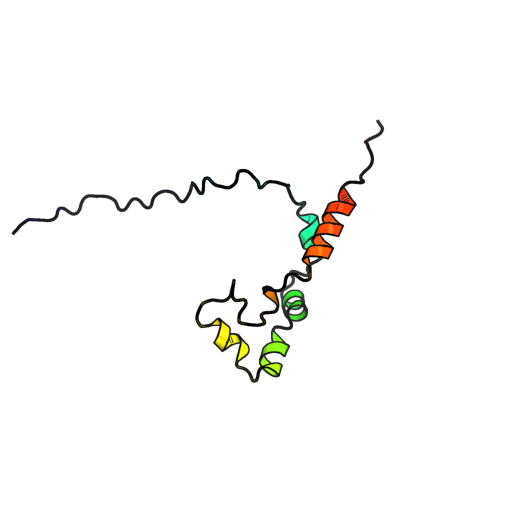.00 85.81 91 GLN A CA 1
ATOM 712 C C . GLN A 1 91 ? -14.549 1.982 17.189 1.00 85.81 91 GLN A C 1
ATOM 714 O O . GLN A 1 91 ? -14.979 1.891 18.337 1.00 85.81 91 GLN A O 1
ATOM 719 N N . ALA A 1 92 ? -13.512 1.252 16.765 1.00 81.56 92 ALA A N 1
ATOM 720 C CA . ALA A 1 92 ? -12.820 0.297 17.628 1.00 81.56 92 ALA A CA 1
ATOM 721 C C . ALA A 1 92 ? -12.149 0.973 18.836 1.00 81.56 92 ALA A C 1
ATOM 723 O O . ALA A 1 92 ? -12.140 0.405 19.924 1.00 81.56 92 ALA A O 1
ATOM 724 N N . ILE A 1 93 ? -11.629 2.191 18.662 1.00 82.88 93 ILE A N 1
ATOM 725 C CA . ILE A 1 93 ? -11.047 2.986 19.752 1.00 82.88 93 ILE A CA 1
ATOM 726 C C . ILE A 1 93 ? -12.148 3.521 20.682 1.00 82.88 93 ILE A C 1
ATOM 728 O O . ILE A 1 93 ? -12.024 3.420 21.900 1.00 82.88 93 ILE A O 1
ATOM 732 N N . GLN A 1 94 ? -13.246 4.047 20.129 1.00 78.62 94 GLN A N 1
ATOM 733 C CA . GLN A 1 94 ? -14.361 4.604 20.907 1.00 78.62 94 GLN A CA 1
ATOM 734 C C . GLN A 1 94 ? -15.099 3.539 21.735 1.00 78.62 94 GLN A C 1
ATOM 736 O O . GLN A 1 94 ? -15.459 3.796 22.884 1.00 78.62 94 GLN A O 1
ATOM 741 N N . GLY A 1 95 ? -15.264 2.324 21.201 1.00 65.56 95 GLY A N 1
ATOM 742 C CA . GLY A 1 95 ? -15.925 1.215 21.897 1.00 65.56 95 GLY A CA 1
ATOM 743 C C . GLY A 1 95 ? -15.213 0.752 23.176 1.00 65.56 95 GLY A C 1
ATOM 744 O O . GLY A 1 95 ? -15.863 0.209 24.066 1.00 65.56 95 GLY A O 1
ATOM 745 N N . GLN A 1 96 ? -13.907 1.014 23.320 1.00 56.28 96 GLN A N 1
ATOM 746 C CA . GLN A 1 96 ? -13.137 0.652 24.521 1.00 56.28 96 GLN A CA 1
ATOM 747 C C . GLN A 1 96 ? -13.221 1.684 25.658 1.00 56.28 96 GLN A C 1
ATOM 749 O O . GLN A 1 96 ? -12.797 1.393 26.772 1.00 56.28 96 GLN A O 1
ATOM 754 N N . SER A 1 97 ? -13.817 2.860 25.427 1.00 52.34 97 SER A N 1
ATOM 755 C CA . SER A 1 97 ? -13.985 3.897 26.460 1.00 52.34 97 SER A CA 1
ATOM 756 C C . SER A 1 97 ? -15.133 3.616 27.448 1.00 52.34 97 SER A C 1
ATOM 758 O O . SER A 1 97 ? -15.392 4.441 28.320 1.00 52.34 97 SER A O 1
ATOM 760 N N . SER A 1 98 ? -15.833 2.482 27.318 1.00 39.28 98 SER A N 1
ATOM 761 C CA . SER A 1 98 ? -16.991 2.112 28.151 1.00 39.28 98 SER A CA 1
ATOM 762 C C . SER A 1 98 ? -16.712 1.002 29.177 1.00 39.28 98 SER A C 1
ATOM 764 O O . SER A 1 98 ? -17.645 0.501 29.805 1.00 39.28 98 SER A O 1
ATOM 766 N N . ALA A 1 99 ? -15.444 0.627 29.397 1.00 45.81 99 ALA A N 1
ATOM 767 C CA . ALA A 1 99 ? -15.089 -0.272 30.494 1.00 45.81 99 ALA A CA 1
ATOM 768 C C . ALA A 1 99 ? -15.370 0.418 31.842 1.00 45.81 99 ALA A C 1
ATOM 770 O O . ALA A 1 99 ? -14.784 1.445 32.181 1.00 45.81 99 ALA A O 1
ATOM 771 N N . GLN A 1 100 ? -16.345 -0.147 32.545 1.00 51.38 100 GLN A N 1
ATOM 772 C CA . GLN A 1 100 ? -17.007 0.345 33.748 1.00 51.38 100 GLN A CA 1
ATOM 773 C C . GLN A 1 100 ? -16.025 0.647 34.897 1.00 51.38 100 GLN A C 1
ATOM 775 O O . GLN A 1 100 ? -14.976 0.003 34.987 1.00 51.38 100 GLN A O 1
ATOM 780 N N . PRO A 1 101 ? -16.355 1.596 35.797 1.00 53.69 101 PRO A N 1
ATOM 781 C CA . PRO A 1 101 ? -15.538 1.866 36.974 1.00 53.69 101 PRO A CA 1
ATOM 782 C C . PRO A 1 101 ? -15.409 0.589 37.808 1.00 53.69 101 PRO A C 1
ATOM 784 O O . PRO A 1 101 ? -16.404 -0.075 38.095 1.00 53.69 101 PRO A O 1
ATOM 787 N N . LEU A 1 102 ? -14.171 0.248 38.170 1.00 51.38 102 LEU A N 1
ATOM 788 C CA . LEU A 1 102 ? -13.862 -0.842 39.088 1.00 51.38 102 LEU A CA 1
ATOM 789 C C . LEU A 1 102 ? -14.624 -0.611 40.399 1.00 51.38 102 LEU A C 1
ATOM 791 O O . LEU A 1 102 ? -14.281 0.284 41.168 1.00 51.38 102 LEU A O 1
ATOM 795 N N . SER A 1 103 ? -15.664 -1.407 40.637 1.00 56.72 103 SER A N 1
ATOM 796 C CA . SER A 1 103 ? -16.259 -1.580 41.956 1.00 56.72 103 SER A CA 1
ATOM 797 C C . SER A 1 103 ? -15.397 -2.572 42.739 1.00 56.72 103 SER A C 1
ATOM 799 O O . SER A 1 103 ? -15.456 -3.776 42.474 1.00 56.72 103 SER A O 1
ATOM 801 N N . VAL A 1 104 ? -14.595 -2.063 43.672 1.00 59.69 104 VAL A N 1
ATOM 802 C CA . VAL A 1 104 ? -14.098 -2.812 44.836 1.00 59.69 104 VAL A CA 1
ATOM 803 C C . VAL A 1 104 ? -14.571 -2.078 46.075 1.00 59.69 104 VAL A C 1
ATOM 805 O O . VAL A 1 104 ? -14.402 -0.839 46.101 1.00 59.69 104 VAL A O 1
#

pLDDT: mean 73.62, std 17.95, range [38.84, 93.5]